Protein AF-D3GIG8-F1 (afdb_monomer)

Organism: Plasmodium falciparum (NCBI:txid5833)

Sequence (110 aa):
DIGDIVRGKDLYLGAPNKEKIKLEENLKKIYDNIKNENAELSKLSLEKVREYWWAIHRKELWEALTCSAPKGANNIVYKLDRPKYSSDRCGHNNNGDPLTNKDYVPTNIK

Secondary structure (DSSP, 8-state):
-HHHHHHT--GGG-S--HHHHHHHHHHHHHHHHHHHT-TTGGGS-HHHHHHHHHHHHHHHHHHHHHTTPPTT---EEEETTEEEEP-HHHHTT-SS--S--TTSS-GGG-

Structure (mmCIF, N/CA/C/O backbone):
data_AF-D3GIG8-F1
#
_entry.id   AF-D3GIG8-F1
#
loop_
_atom_site.group_PDB
_atom_site.id
_atom_site.type_symbol
_atom_site.label_atom_id
_atom_site.label_alt_id
_atom_site.label_comp_id
_atom_site.label_asym_id
_atom_site.label_entity_id
_atom_site.label_seq_id
_atom_site.pdbx_PDB_ins_code
_atom_site.Cartn_x
_atom_site.Cartn_y
_atom_site.Cartn_z
_atom_site.occupancy
_atom_site.B_iso_or_equiv
_atom_site.auth_seq_id
_atom_site.auth_comp_id
_atom_site.auth_asym_id
_atom_site.auth_atom_id
_atom_site.pdbx_PDB_model_num
ATOM 1 N N . ASP A 1 1 ? 8.188 -2.430 0.799 1.00 85.94 1 ASP A N 1
ATOM 2 C CA . ASP A 1 1 ? 8.560 -1.436 1.820 1.00 85.94 1 ASP A CA 1
ATOM 3 C C . ASP A 1 1 ? 7.461 -0.405 2.007 1.00 85.94 1 ASP A C 1
ATOM 5 O O . ASP A 1 1 ? 6.657 -0.600 2.904 1.00 85.94 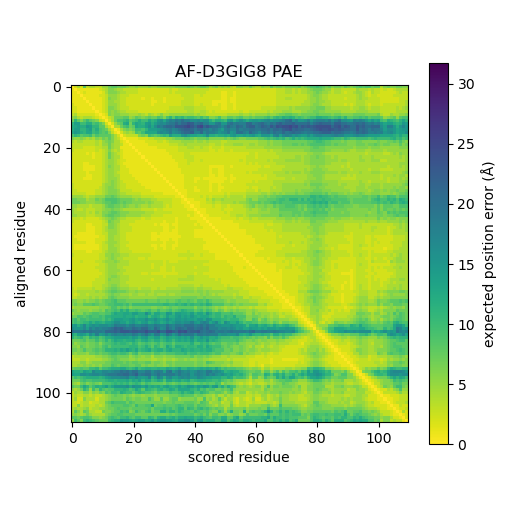1 ASP A O 1
ATOM 9 N N . ILE A 1 2 ? 7.303 0.611 1.141 1.00 90.62 2 ILE A N 1
ATOM 10 C CA . ILE A 1 2 ? 6.240 1.635 1.311 1.00 90.62 2 ILE A CA 1
ATOM 11 C C . ILE A 1 2 ? 4.847 1.000 1.448 1.00 90.62 2 ILE A C 1
ATOM 13 O O . ILE A 1 2 ? 4.119 1.309 2.387 1.00 90.62 2 ILE A O 1
ATOM 17 N N . GLY A 1 3 ? 4.503 0.055 0.568 1.00 91.69 3 GLY A N 1
ATOM 18 C CA . GLY A 1 3 ? 3.234 -0.668 0.664 1.00 91.69 3 GLY A CA 1
ATOM 19 C C . GLY A 1 3 ? 3.099 -1.511 1.932 1.00 91.69 3 GLY A C 1
ATOM 20 O O . GLY A 1 3 ? 1.996 -1.686 2.433 1.00 91.69 3 GLY A O 1
ATOM 21 N N . ASP A 1 4 ? 4.194 -2.014 2.501 1.00 91.62 4 ASP A N 1
ATOM 22 C CA . ASP A 1 4 ? 4.145 -2.770 3.758 1.00 91.62 4 ASP A CA 1
ATOM 23 C C . ASP A 1 4 ? 3.939 -1.835 4.950 1.00 91.62 4 ASP A C 1
ATOM 25 O O . ASP A 1 4 ? 3.142 -2.153 5.825 1.00 91.62 4 ASP A O 1
ATOM 29 N N . ILE A 1 5 ? 4.553 -0.648 4.947 1.00 91.81 5 ILE A N 1
ATOM 30 C CA . ILE A 1 5 ? 4.314 0.399 5.954 1.00 91.81 5 ILE A CA 1
ATOM 31 C C . ILE A 1 5 ? 2.853 0.852 5.896 1.00 91.81 5 ILE A C 1
ATOM 33 O O . ILE A 1 5 ? 2.152 0.842 6.904 1.00 91.81 5 ILE A O 1
ATOM 37 N N . VAL A 1 6 ? 2.353 1.177 4.701 1.00 94.00 6 VAL A N 1
ATOM 38 C CA . VAL A 1 6 ? 0.957 1.590 4.492 1.00 94.00 6 VAL A CA 1
ATOM 39 C C . VAL A 1 6 ? -0.023 0.520 4.969 1.00 94.00 6 VAL A C 1
ATOM 41 O O . VAL A 1 6 ? -1.052 0.867 5.538 1.00 94.00 6 VAL A O 1
ATOM 44 N N . ARG A 1 7 ? 0.306 -0.767 4.817 1.00 93.94 7 ARG A N 1
ATOM 45 C CA . ARG A 1 7 ? -0.557 -1.895 5.207 1.00 93.94 7 ARG A CA 1
ATOM 46 C C . ARG A 1 7 ? -0.314 -2.437 6.616 1.00 93.94 7 ARG A C 1
ATOM 48 O O . ARG A 1 7 ? -1.051 -3.316 7.046 1.00 93.94 7 ARG A O 1
ATOM 55 N N . GLY A 1 8 ? 0.681 -1.928 7.343 1.00 90.75 8 GLY A N 1
ATOM 56 C CA . GLY A 1 8 ? 1.029 -2.411 8.685 1.00 90.75 8 GLY A CA 1
ATOM 57 C C . GLY A 1 8 ? 1.734 -3.773 8.695 1.00 90.75 8 GLY A C 1
ATOM 58 O O . GLY A 1 8 ? 1.667 -4.494 9.683 1.00 90.75 8 GLY A O 1
ATOM 59 N N . LYS A 1 9 ? 2.385 -4.143 7.587 1.00 88.75 9 LYS A N 1
ATOM 60 C CA . LYS A 1 9 ? 3.119 -5.405 7.381 1.00 88.75 9 LYS A CA 1
ATOM 61 C C . LYS A 1 9 ? 4.639 -5.238 7.392 1.00 88.75 9 LYS A C 1
ATOM 63 O O . LYS A 1 9 ? 5.363 -6.207 7.167 1.00 88.75 9 LYS A O 1
ATOM 68 N N . ASP A 1 10 ? 5.134 -4.020 7.594 1.00 85.75 10 ASP A N 1
ATOM 69 C CA . ASP A 1 10 ? 6.569 -3.766 7.608 1.00 85.75 10 ASP A CA 1
ATOM 70 C C . ASP A 1 10 ? 7.241 -4.431 8.821 1.00 85.75 10 ASP A C 1
ATOM 72 O O . ASP A 1 10 ? 7.039 -4.037 9.968 1.00 85.75 10 ASP A O 1
ATOM 76 N N . LEU A 1 11 ? 8.058 -5.455 8.557 1.00 74.19 11 LEU A N 1
ATOM 77 C CA . LEU A 1 11 ? 8.822 -6.178 9.580 1.00 74.19 11 LEU A CA 1
ATOM 78 C C . LEU A 1 11 ? 10.061 -5.392 10.039 1.00 74.19 11 LEU A C 1
ATOM 80 O O . LEU A 1 11 ? 10.608 -5.672 11.107 1.00 74.19 11 LEU A O 1
ATOM 84 N N . TYR A 1 12 ? 10.496 -4.386 9.266 1.00 63.94 12 TYR A N 1
ATOM 85 C CA . TYR A 1 12 ? 11.654 -3.546 9.588 1.00 63.94 12 TYR A CA 1
ATOM 86 C C . TYR A 1 12 ? 11.378 -2.534 10.708 1.00 63.94 12 TYR A C 1
ATOM 88 O O . TYR A 1 12 ? 12.263 -1.765 11.110 1.00 63.94 12 TYR A O 1
ATOM 96 N N . LEU A 1 13 ? 10.176 -2.564 11.288 1.00 58.28 13 LEU A N 1
ATOM 97 C CA . LEU A 1 13 ? 9.854 -1.828 12.501 1.00 58.28 13 LEU A CA 1
ATOM 98 C C . LEU A 1 13 ? 10.764 -2.194 13.689 1.00 58.28 13 LEU A C 1
ATOM 100 O O . LEU A 1 13 ? 10.957 -1.328 14.535 1.00 58.28 13 LEU A O 1
ATOM 104 N N . GLY A 1 14 ? 11.449 -3.349 13.677 1.00 62.91 14 GLY A N 1
ATOM 105 C CA . GLY A 1 14 ? 12.622 -3.633 14.521 1.00 62.91 14 GLY A CA 1
ATOM 106 C C . GLY A 1 14 ? 12.450 -3.288 16.011 1.00 62.91 14 GLY A C 1
ATOM 107 O O . GLY A 1 14 ? 11.360 -3.408 16.565 1.00 62.91 14 GLY A O 1
ATOM 108 N N . ALA A 1 15 ? 13.534 -2.854 16.672 1.00 59.25 15 ALA A N 1
ATOM 109 C CA . ALA A 1 15 ? 13.449 -2.298 18.022 1.00 59.25 15 ALA A CA 1
ATOM 110 C C . ALA A 1 15 ? 12.630 -0.990 17.998 1.00 59.25 15 ALA A C 1
ATOM 112 O O . ALA A 1 15 ? 12.887 -0.138 17.139 1.00 59.25 15 ALA A O 1
ATOM 113 N N . PRO A 1 16 ? 11.676 -0.807 18.926 1.00 65.06 16 PRO A N 1
ATOM 114 C CA . PRO A 1 16 ? 10.797 0.353 18.943 1.00 65.06 16 PRO A CA 1
ATOM 115 C C . PRO A 1 16 ? 11.618 1.641 19.050 1.00 65.06 16 PRO A C 1
ATOM 117 O O . PRO A 1 16 ? 12.183 1.950 20.098 1.00 65.06 16 PRO A O 1
ATOM 120 N N . ASN A 1 17 ? 11.674 2.410 17.962 1.00 78.88 17 ASN A N 1
ATOM 121 C CA . ASN A 1 17 ? 12.123 3.794 18.008 1.00 78.88 17 ASN A CA 1
ATOM 122 C C . ASN A 1 17 ? 10.887 4.713 18.051 1.00 78.88 17 ASN A C 1
ATOM 124 O O . ASN A 1 17 ? 9.811 4.373 17.548 1.00 78.88 17 ASN A O 1
ATOM 128 N N . LYS A 1 18 ? 11.016 5.871 18.707 1.00 84.50 18 LYS A N 1
ATOM 129 C CA . LYS A 1 18 ? 9.874 6.772 18.949 1.00 84.50 18 LYS A CA 1
ATOM 130 C C . LYS A 1 18 ? 9.233 7.273 17.650 1.00 84.50 18 LYS A C 1
ATOM 132 O O . LYS A 1 18 ? 8.026 7.485 17.609 1.00 84.50 18 LYS A O 1
ATOM 137 N N . GLU A 1 19 ? 10.024 7.445 16.596 1.00 87.00 19 GLU A N 1
ATOM 138 C CA . GLU A 1 19 ? 9.554 7.948 15.302 1.00 87.00 19 GLU A CA 1
ATOM 139 C C . GLU A 1 19 ? 8.680 6.933 14.566 1.00 87.00 19 GLU A C 1
ATOM 141 O O . GLU A 1 19 ? 7.617 7.295 14.070 1.00 87.00 19 GLU A O 1
ATOM 146 N N . LYS A 1 20 ? 9.073 5.656 14.554 1.00 83.88 20 LYS A N 1
ATOM 147 C CA . LYS A 1 20 ? 8.307 4.560 13.949 1.00 83.88 20 LYS A CA 1
ATOM 148 C C . LYS A 1 20 ? 6.988 4.332 14.674 1.00 83.88 20 LYS A C 1
ATOM 150 O O . LYS A 1 20 ? 5.966 4.168 14.016 1.00 83.88 20 LYS A O 1
ATOM 155 N N . ILE A 1 21 ? 6.994 4.376 16.010 1.00 86.62 21 ILE A N 1
ATOM 156 C CA . ILE A 1 21 ? 5.758 4.289 16.803 1.00 86.62 21 ILE A CA 1
ATOM 157 C C . ILE A 1 21 ? 4.831 5.447 16.438 1.00 86.62 21 ILE A C 1
ATOM 159 O O . ILE A 1 21 ? 3.675 5.220 16.095 1.00 86.62 21 ILE A O 1
ATOM 163 N N . LYS A 1 22 ? 5.353 6.679 16.432 1.00 90.94 22 LYS A N 1
ATOM 164 C CA . LYS A 1 22 ? 4.571 7.868 16.083 1.00 90.94 22 LYS A CA 1
ATOM 165 C C . LYS A 1 22 ? 4.016 7.796 14.657 1.00 90.94 22 LYS A C 1
ATOM 167 O O . LYS A 1 22 ? 2.880 8.199 14.426 1.00 90.94 22 LYS A O 1
ATOM 172 N N . LEU A 1 23 ? 4.797 7.284 13.705 1.00 92.00 23 LEU A N 1
ATOM 173 C CA . LEU A 1 23 ? 4.353 7.075 12.328 1.00 92.00 23 LEU A CA 1
ATOM 174 C C . LEU A 1 23 ? 3.188 6.079 12.264 1.00 92.00 23 LEU A C 1
ATOM 176 O O . LEU A 1 23 ? 2.156 6.402 11.683 1.00 92.00 23 LEU A O 1
ATOM 180 N N . GLU A 1 24 ? 3.322 4.908 12.887 1.00 91.81 24 GLU A N 1
ATOM 181 C CA . GLU A 1 24 ? 2.268 3.887 12.880 1.00 91.81 24 GLU A CA 1
ATOM 182 C C . GLU A 1 24 ? 1.013 4.353 13.637 1.00 91.81 24 GLU A C 1
ATOM 184 O O . GLU A 1 24 ? -0.102 4.107 13.185 1.00 91.81 24 GLU A O 1
ATOM 189 N N . GLU A 1 25 ? 1.158 5.088 14.743 1.00 93.25 25 GLU A N 1
ATOM 190 C CA . GLU A 1 25 ? 0.029 5.712 15.447 1.00 93.25 25 GLU A CA 1
ATOM 191 C C . GLU A 1 25 ? -0.705 6.733 14.572 1.00 93.25 25 GLU A C 1
ATOM 193 O O . GLU A 1 25 ? -1.937 6.765 14.559 1.00 93.25 25 GLU A O 1
ATOM 198 N N . ASN A 1 26 ? 0.030 7.559 13.824 1.00 95.81 26 ASN A N 1
ATOM 199 C CA . ASN A 1 26 ? -0.567 8.520 12.901 1.00 95.81 26 ASN A CA 1
ATOM 200 C C . ASN A 1 26 ? -1.295 7.817 11.750 1.00 95.81 26 ASN A C 1
ATOM 202 O O . ASN A 1 26 ? -2.416 8.200 11.423 1.00 95.81 26 ASN A O 1
ATOM 206 N N . LEU A 1 27 ? -0.696 6.772 11.171 1.00 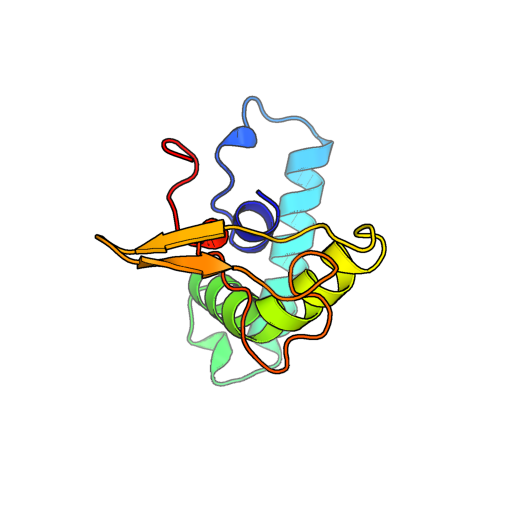96.31 27 LEU A N 1
ATOM 207 C CA . LEU A 1 27 ? -1.336 5.977 10.122 1.00 96.31 27 LEU A CA 1
ATOM 208 C C . LEU A 1 27 ? -2.616 5.314 10.637 1.00 96.31 27 LEU A C 1
ATOM 210 O O . LEU A 1 27 ? -3.652 5.425 9.987 1.00 96.31 27 LEU A O 1
ATOM 214 N N . LYS A 1 28 ? -2.585 4.699 11.826 1.00 95.94 28 LYS A N 1
ATOM 215 C CA . LYS A 1 28 ? -3.783 4.125 12.457 1.00 95.94 28 LYS A CA 1
ATOM 216 C C . LYS A 1 28 ? -4.891 5.161 12.611 1.00 95.94 28 LYS A C 1
ATOM 218 O O . LYS A 1 28 ? -5.995 4.908 12.150 1.00 95.94 28 LYS A O 1
ATOM 223 N N . LYS A 1 29 ? -4.583 6.352 13.141 1.00 97.38 29 LYS A N 1
ATOM 224 C CA . LYS A 1 29 ? -5.562 7.448 13.279 1.00 97.38 29 LYS A CA 1
ATOM 225 C C . LYS A 1 29 ? -6.180 7.859 11.942 1.00 97.38 29 LYS A C 1
ATOM 227 O O . LYS A 1 29 ? -7.389 8.043 11.867 1.00 97.38 29 LYS A O 1
ATOM 232 N N . ILE A 1 30 ? -5.371 7.988 10.890 1.00 96.81 30 ILE A N 1
ATOM 233 C CA . ILE A 1 30 ? -5.860 8.333 9.546 1.00 96.81 30 ILE A CA 1
ATOM 234 C C . ILE A 1 30 ? -6.830 7.260 9.042 1.00 96.81 30 ILE A C 1
ATOM 236 O O . ILE A 1 30 ? -7.933 7.583 8.605 1.00 96.81 30 ILE A O 1
ATOM 240 N N . TYR A 1 31 ? -6.452 5.984 9.132 1.00 96.88 31 TYR A N 1
ATOM 241 C CA . TYR A 1 31 ? -7.292 4.897 8.634 1.00 96.88 31 TYR A CA 1
ATOM 242 C C . TYR A 1 31 ? -8.523 4.635 9.504 1.00 96.88 31 TYR A C 1
ATOM 244 O O . TYR A 1 31 ? -9.556 4.253 8.962 1.00 96.88 31 TYR A O 1
ATOM 252 N N . ASP A 1 32 ? -8.453 4.879 10.813 1.00 96.75 32 ASP A N 1
ATOM 253 C CA . ASP A 1 32 ? -9.615 4.830 11.702 1.00 96.75 32 ASP A CA 1
ATOM 254 C C . ASP A 1 32 ? -10.618 5.934 11.347 1.00 96.75 32 ASP A C 1
ATOM 256 O O . ASP A 1 32 ? -11.817 5.670 11.295 1.00 96.75 32 ASP A O 1
ATOM 260 N N . ASN A 1 33 ? -10.152 7.144 11.020 1.00 96.31 33 ASN A N 1
ATOM 261 C CA . ASN A 1 33 ? -11.031 8.216 10.545 1.00 96.31 33 ASN A CA 1
ATOM 262 C C . ASN A 1 33 ? -11.710 7.832 9.222 1.00 96.31 33 ASN A C 1
ATOM 264 O O . ASN A 1 33 ? -12.936 7.838 9.150 1.00 96.31 33 ASN A O 1
ATOM 268 N N . ILE A 1 34 ? -10.938 7.386 8.221 1.00 94.75 34 ILE A N 1
ATOM 269 C CA . ILE A 1 34 ? -11.473 6.911 6.928 1.00 94.75 34 ILE A CA 1
ATOM 270 C C . ILE A 1 34 ? -12.504 5.794 7.140 1.00 94.75 34 ILE A C 1
ATOM 272 O O . ILE A 1 34 ? -13.563 5.770 6.512 1.00 94.75 34 ILE A O 1
ATOM 276 N N . LYS A 1 35 ? -12.197 4.856 8.041 1.00 94.81 35 LYS A N 1
ATOM 277 C CA . LYS A 1 35 ? -13.081 3.748 8.393 1.00 94.81 35 LYS A CA 1
ATOM 278 C C . LYS A 1 35 ? -14.393 4.238 9.013 1.00 94.81 35 LYS A C 1
ATOM 280 O O . LYS A 1 35 ? -15.447 3.701 8.685 1.00 94.81 35 LYS A O 1
ATOM 285 N N . ASN A 1 36 ? -14.336 5.216 9.913 1.00 94.44 36 ASN A N 1
ATOM 286 C CA . ASN A 1 36 ? -15.501 5.703 10.654 1.00 94.44 36 ASN A CA 1
ATOM 287 C C . ASN A 1 36 ? -16.382 6.657 9.833 1.00 94.44 36 ASN A C 1
ATOM 289 O O . ASN A 1 36 ? -17.570 6.781 10.121 1.00 94.44 36 ASN A O 1
ATOM 293 N N . GLU A 1 37 ? -15.835 7.285 8.793 1.00 94.25 37 GLU A N 1
ATOM 294 C CA . GLU A 1 37 ? -16.576 8.158 7.872 1.00 94.25 37 GLU A CA 1
ATOM 295 C C . GLU A 1 37 ? -17.451 7.388 6.866 1.00 94.25 37 GLU A C 1
ATOM 297 O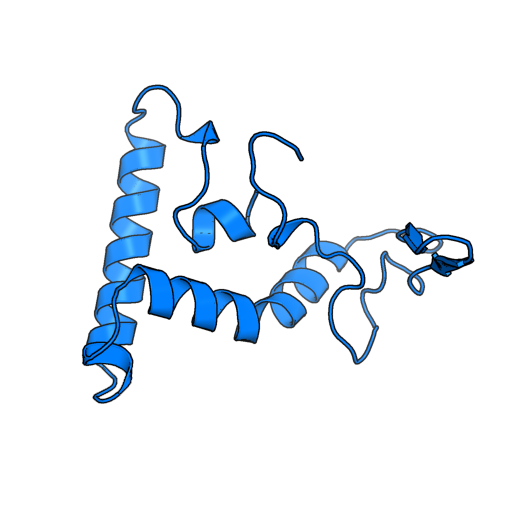 O . GLU A 1 37 ? -18.316 7.977 6.217 1.00 94.25 37 GLU A O 1
ATOM 302 N N . ASN A 1 38 ? -17.272 6.069 6.735 1.00 92.81 38 ASN A N 1
ATOM 303 C CA . ASN A 1 38 ? -18.011 5.245 5.783 1.00 92.81 38 ASN A CA 1
ATOM 304 C C . ASN A 1 38 ? -18.662 4.028 6.463 1.00 92.81 38 ASN A C 1
ATOM 306 O O . ASN A 1 38 ? -17.990 3.180 7.047 1.00 92.81 38 ASN A O 1
ATOM 310 N N . ALA A 1 39 ? -19.986 3.901 6.332 1.00 92.88 39 ALA A N 1
ATOM 311 C CA . ALA A 1 39 ? -20.767 2.844 6.980 1.00 92.88 39 ALA A CA 1
ATOM 312 C C . ALA A 1 39 ? -20.423 1.414 6.517 1.00 92.88 39 ALA A C 1
ATOM 314 O O . ALA A 1 39 ? -20.641 0.462 7.264 1.00 92.88 39 ALA A O 1
ATOM 315 N N . GLU A 1 40 ? -19.891 1.241 5.307 1.00 92.38 40 GLU A N 1
ATOM 316 C CA . GLU A 1 40 ? -19.429 -0.063 4.824 1.00 92.38 40 GLU A CA 1
ATOM 317 C C . GLU A 1 40 ? -18.008 -0.369 5.305 1.00 92.38 40 GLU A C 1
ATOM 319 O O . GLU A 1 40 ? -17.721 -1.504 5.691 1.00 92.38 40 GLU A O 1
ATOM 324 N N . LEU A 1 41 ? -17.130 0.640 5.365 1.00 92.75 41 LEU A N 1
ATOM 325 C CA . LEU A 1 41 ? -15.781 0.470 5.913 1.00 92.75 41 LEU A CA 1
ATOM 326 C C . LEU A 1 41 ? -15.800 0.223 7.423 1.00 92.75 41 LEU A C 1
ATOM 328 O O . LEU A 1 41 ? -14.987 -0.560 7.913 1.00 92.75 41 LEU A O 1
ATOM 332 N N . SER A 1 42 ? -16.738 0.819 8.162 1.00 93.06 42 SER A N 1
ATOM 333 C CA . SER A 1 42 ? -16.844 0.662 9.619 1.00 93.06 42 SER A CA 1
ATOM 334 C C . SER A 1 42 ? -17.030 -0.800 10.056 1.00 93.06 42 SER A C 1
ATOM 336 O O . SER A 1 42 ? -16.557 -1.191 11.127 1.00 93.06 42 SER A O 1
ATOM 338 N N . LYS A 1 43 ? -17.617 -1.635 9.186 1.00 95.31 43 LYS A N 1
ATOM 339 C CA . LYS A 1 43 ? -17.792 -3.087 9.371 1.00 95.31 43 LYS A CA 1
ATOM 340 C C . LYS A 1 43 ? -16.502 -3.892 9.158 1.00 95.31 43 LYS A C 1
ATOM 342 O O . LYS A 1 43 ? -16.446 -5.068 9.513 1.00 95.31 43 LYS A O 1
ATOM 347 N N . LEU A 1 44 ? -15.469 -3.300 8.556 1.00 95.62 44 LEU A N 1
ATOM 348 C CA . LEU A 1 44 ? -14.209 -3.967 8.227 1.00 95.62 44 LEU A CA 1
ATOM 349 C C . LEU A 1 44 ? -13.166 -3.815 9.341 1.00 95.62 44 LEU A C 1
ATOM 351 O O . LEU A 1 44 ? -13.175 -2.864 10.125 1.00 95.62 44 LEU A O 1
ATOM 355 N N . SER A 1 45 ? -12.208 -4.744 9.404 1.00 96.25 45 SER A N 1
ATOM 356 C CA . SER A 1 45 ? -11.008 -4.543 10.222 1.00 96.25 45 SER A CA 1
ATOM 357 C C . SER A 1 45 ? -10.139 -3.433 9.624 1.00 96.25 45 SER A C 1
ATOM 359 O O . SER A 1 45 ? -10.124 -3.234 8.408 1.00 96.25 45 SER A O 1
ATOM 361 N N . LEU A 1 46 ? -9.382 -2.729 10.471 1.00 95.12 46 LEU A N 1
ATOM 362 C CA . LEU A 1 46 ? -8.470 -1.668 10.028 1.00 95.12 46 LEU A CA 1
ATOM 363 C C . LEU A 1 46 ? -7.456 -2.186 8.992 1.00 95.12 46 LEU A C 1
ATOM 365 O O . LEU A 1 46 ? -7.159 -1.516 8.010 1.00 95.12 46 LEU A O 1
ATOM 369 N N . GLU A 1 47 ? -6.989 -3.423 9.164 1.00 95.25 47 GLU A N 1
ATOM 370 C CA . GLU A 1 47 ? -6.101 -4.119 8.225 1.00 95.25 47 GLU A CA 1
ATOM 371 C C . GLU A 1 47 ? -6.720 -4.252 6.826 1.00 95.25 47 GLU A C 1
ATOM 373 O O . GLU A 1 47 ? -6.062 -3.953 5.832 1.00 95.25 47 GLU A O 1
ATOM 378 N N . LYS A 1 48 ? -8.003 -4.635 6.730 1.00 95.56 48 LYS A N 1
ATOM 379 C CA . LYS A 1 48 ? -8.709 -4.728 5.441 1.00 95.56 48 LYS A CA 1
ATOM 380 C C . LYS A 1 48 ? -8.866 -3.361 4.780 1.00 95.56 48 LYS A C 1
ATOM 382 O O . LYS A 1 48 ? -8.688 -3.257 3.571 1.00 95.56 48 LYS A O 1
ATOM 387 N N . VAL A 1 49 ? -9.154 -2.318 5.562 1.00 96.44 49 VAL A N 1
ATOM 388 C CA . VAL A 1 49 ? -9.236 -0.938 5.051 1.00 96.44 49 VAL A CA 1
ATOM 389 C C . VAL A 1 49 ? -7.895 -0.509 4.451 1.00 96.44 49 VAL A C 1
ATOM 391 O O . VAL A 1 49 ? -7.867 0.008 3.336 1.00 96.44 49 VAL A O 1
ATOM 394 N N . ARG A 1 50 ? -6.778 -0.790 5.134 1.00 96.88 50 ARG A N 1
ATOM 395 C CA . ARG A 1 50 ? -5.427 -0.482 4.635 1.00 96.88 50 ARG A CA 1
ATOM 396 C C . ARG A 1 50 ? -5.081 -1.258 3.357 1.00 96.88 50 ARG A C 1
ATOM 398 O O . ARG A 1 50 ? -4.498 -0.683 2.441 1.00 96.88 50 ARG A O 1
ATOM 405 N N . GLU A 1 51 ? -5.457 -2.536 3.263 1.00 95.50 51 GLU A N 1
ATOM 406 C CA . GLU A 1 51 ? -5.267 -3.348 2.047 1.00 95.50 51 GLU A CA 1
ATOM 407 C C . GLU A 1 51 ? -6.069 -2.809 0.855 1.00 95.50 51 GLU A C 1
ATOM 409 O O . GLU A 1 51 ? -5.524 -2.684 -0.242 1.00 95.50 51 GLU A O 1
ATOM 414 N N . TYR A 1 52 ? -7.340 -2.449 1.059 1.00 95.06 52 TYR A N 1
ATOM 415 C CA . TYR A 1 52 ? -8.164 -1.862 -0.000 1.00 95.06 52 TYR A CA 1
ATOM 416 C C . TYR A 1 52 ? -7.651 -0.498 -0.436 1.00 95.06 52 TYR A C 1
ATOM 418 O O . TYR A 1 52 ? -7.551 -0.245 -1.634 1.00 95.06 52 TYR A O 1
ATOM 426 N N . TRP A 1 53 ? -7.256 0.347 0.515 1.00 95.38 53 TRP A N 1
ATOM 427 C CA . TRP A 1 53 ? -6.658 1.638 0.203 1.00 95.38 53 TRP A CA 1
ATOM 428 C C . TRP A 1 53 ? -5.398 1.472 -0.656 1.00 95.38 53 TRP A C 1
ATOM 430 O O . TRP A 1 53 ? -5.272 2.113 -1.697 1.00 95.38 53 TRP A O 1
ATOM 440 N N . TRP A 1 54 ? -4.497 0.552 -0.285 1.00 95.38 54 TRP A N 1
ATOM 441 C CA . TRP A 1 54 ? -3.313 0.260 -1.098 1.00 95.38 54 TRP A CA 1
ATOM 442 C C . TRP A 1 54 ? -3.687 -0.245 -2.494 1.00 95.38 54 TRP A C 1
ATOM 444 O O . TRP A 1 54 ? -3.143 0.242 -3.479 1.00 95.38 54 TRP A O 1
ATOM 454 N N . ALA A 1 55 ? -4.627 -1.187 -2.602 1.00 92.81 55 ALA A N 1
ATOM 455 C CA . ALA A 1 55 ? -5.039 -1.745 -3.888 1.00 92.81 55 ALA A CA 1
ATOM 456 C C . ALA A 1 55 ? -5.607 -0.681 -4.845 1.00 92.81 55 ALA A C 1
ATOM 458 O O . ALA A 1 55 ? -5.356 -0.761 -6.044 1.00 92.81 55 ALA A O 1
ATOM 459 N N . ILE A 1 56 ? -6.322 0.318 -4.316 1.00 93.56 56 ILE A N 1
ATOM 460 C CA . ILE A 1 56 ? -6.892 1.425 -5.095 1.00 93.56 56 ILE A CA 1
ATOM 461 C C . ILE A 1 56 ? -5.801 2.415 -5.527 1.00 93.56 56 ILE A C 1
ATOM 463 O O . ILE A 1 56 ? -5.730 2.780 -6.697 1.00 93.56 56 ILE A O 1
ATOM 467 N N . HIS A 1 57 ? -4.921 2.819 -4.607 1.00 93.00 57 HIS A N 1
ATOM 468 C CA . HIS A 1 57 ? -3.974 3.918 -4.838 1.00 93.00 57 HIS A CA 1
ATOM 469 C C . HIS A 1 57 ? -2.578 3.476 -5.306 1.00 93.00 57 HIS A C 1
ATOM 471 O O . HIS A 1 57 ? -1.735 4.317 -5.624 1.00 93.00 57 HIS A O 1
ATOM 477 N N . ARG A 1 58 ? -2.291 2.165 -5.390 1.00 92.75 58 ARG A N 1
ATOM 478 C CA . ARG A 1 58 ? -0.956 1.659 -5.777 1.00 92.75 58 ARG A CA 1
ATOM 479 C C . ARG A 1 58 ? -0.471 2.190 -7.125 1.00 92.75 58 ARG A C 1
ATOM 481 O O . ARG A 1 58 ? 0.732 2.365 -7.299 1.00 92.75 58 ARG A O 1
ATOM 488 N N . LYS A 1 59 ? -1.383 2.433 -8.072 1.00 91.62 59 LYS A N 1
ATOM 489 C CA . LYS A 1 59 ? -1.050 2.959 -9.400 1.00 91.62 59 LYS A CA 1
ATOM 490 C C . LYS A 1 59 ? -0.569 4.408 -9.312 1.00 91.62 59 LYS A C 1
ATOM 492 O O . LYS A 1 59 ? 0.523 4.709 -9.777 1.00 91.62 59 LYS A O 1
ATOM 497 N N . GLU A 1 60 ? -1.329 5.267 -8.643 1.00 92.25 60 GLU A N 1
ATOM 498 C CA . GLU A 1 60 ? -0.993 6.685 -8.448 1.00 92.25 60 GLU A CA 1
ATOM 499 C C . GLU A 1 60 ? 0.336 6.841 -7.691 1.00 92.25 60 GLU A C 1
ATOM 501 O O . GLU A 1 60 ? 1.201 7.634 -8.061 1.00 92.25 60 GLU A O 1
ATOM 506 N N . LEU A 1 61 ? 0.548 6.017 -6.660 1.00 92.44 61 LEU A N 1
ATOM 507 C CA . LEU A 1 61 ? 1.808 5.996 -5.916 1.00 92.44 61 LEU A CA 1
ATOM 508 C C . LEU A 1 61 ? 2.987 5.530 -6.775 1.00 92.44 61 LEU A C 1
ATOM 510 O O . LEU A 1 61 ? 4.104 6.022 -6.610 1.00 92.44 61 LEU A O 1
ATOM 514 N N . TRP A 1 62 ? 2.761 4.594 -7.694 1.00 91.81 62 TRP A N 1
ATOM 515 C CA . TRP A 1 62 ? 3.789 4.150 -8.626 1.00 91.81 62 TRP A CA 1
ATOM 516 C C . TRP A 1 62 ? 4.157 5.229 -9.643 1.00 91.81 62 TRP A C 1
ATOM 518 O O . TRP A 1 62 ? 5.343 5.443 -9.904 1.00 91.81 62 TRP A O 1
ATOM 528 N N . GLU A 1 63 ? 3.167 5.937 -10.185 1.00 91.00 63 GLU A N 1
ATOM 529 C CA . GLU A 1 63 ? 3.383 7.093 -11.058 1.00 91.00 63 GLU A CA 1
ATOM 530 C C . GL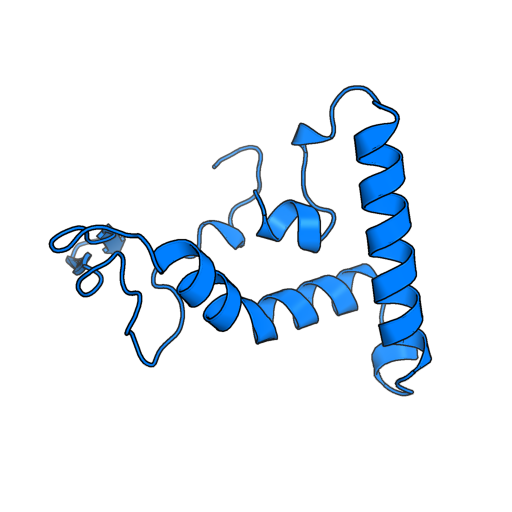U A 1 63 ? 4.222 8.155 -10.332 1.00 91.00 63 GLU A C 1
ATOM 532 O O . GLU A 1 63 ? 5.256 8.584 -10.847 1.00 91.00 63 GLU A O 1
ATOM 537 N N . ALA A 1 64 ? 3.877 8.486 -9.084 1.00 92.75 64 ALA A N 1
ATOM 538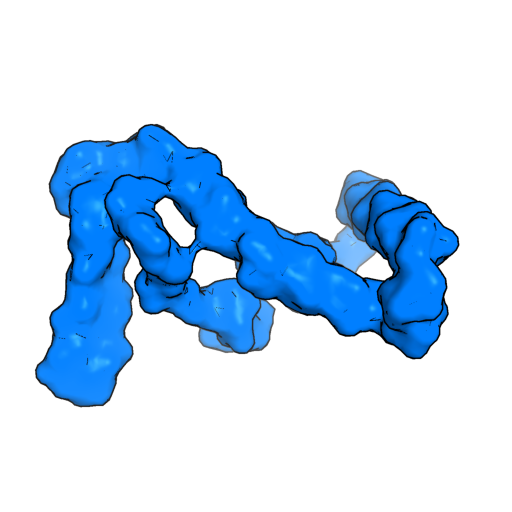 C CA . ALA A 1 64 ? 4.658 9.411 -8.264 1.00 92.75 64 ALA A CA 1
ATOM 539 C C . ALA A 1 64 ? 6.102 8.923 -8.026 1.00 92.75 64 ALA A C 1
ATOM 541 O O . ALA A 1 64 ? 7.051 9.689 -8.202 1.00 92.75 64 ALA A O 1
ATOM 542 N N . LEU A 1 65 ? 6.288 7.642 -7.683 1.00 91.69 65 LEU A N 1
ATOM 543 C CA . LEU A 1 65 ? 7.607 7.042 -7.437 1.00 91.69 65 LEU A CA 1
ATOM 544 C C . LEU A 1 65 ? 8.507 7.076 -8.679 1.00 91.69 65 LEU A C 1
ATOM 546 O O . LEU A 1 65 ? 9.720 7.252 -8.579 1.00 91.69 65 LEU A O 1
ATOM 550 N N . THR A 1 66 ? 7.913 6.891 -9.854 1.00 92.56 66 THR A N 1
ATOM 551 C CA . THR A 1 66 ? 8.629 6.797 -11.132 1.00 92.56 66 THR A CA 1
ATOM 552 C C . THR A 1 66 ? 8.738 8.127 -11.875 1.00 92.56 66 THR A C 1
ATOM 554 O O . THR A 1 66 ? 9.351 8.174 -12.939 1.00 92.56 66 THR A O 1
ATOM 557 N N . CYS A 1 67 ? 8.225 9.222 -11.304 1.00 92.88 67 CYS A N 1
ATOM 558 C CA . CYS A 1 67 ? 8.223 10.555 -11.914 1.00 92.88 67 CYS A CA 1
ATOM 559 C C . CYS A 1 67 ? 9.620 11.008 -12.379 1.00 92.88 67 CYS A C 1
ATOM 561 O O . CYS A 1 67 ? 9.786 11.510 -13.493 1.00 92.88 67 CYS A O 1
ATOM 563 N N . SER A 1 68 ? 10.641 10.736 -11.564 1.00 93.62 68 SER A N 1
ATOM 564 C CA . SER A 1 68 ? 12.040 11.077 -11.851 1.00 93.62 68 SER A CA 1
ATOM 565 C C . SER A 1 68 ? 12.852 9.917 -12.434 1.00 93.62 68 SER A C 1
ATOM 567 O O . SER A 1 68 ? 14.077 10.014 -12.523 1.00 93.62 68 SER A O 1
ATOM 569 N N . ALA A 1 69 ? 12.214 8.801 -12.804 1.00 93.69 69 ALA A N 1
ATOM 570 C CA . ALA A 1 69 ? 12.932 7.678 -13.392 1.00 93.69 69 ALA A CA 1
ATOM 571 C C . ALA A 1 69 ? 13.542 8.098 -14.746 1.00 93.69 69 ALA A C 1
ATOM 573 O O . ALA A 1 69 ? 12.888 8.785 -15.540 1.00 93.69 69 ALA A O 1
ATOM 574 N N . PRO A 1 70 ? 14.801 7.720 -15.023 1.00 93.62 70 PRO A N 1
ATOM 575 C CA . PRO A 1 70 ? 15.488 8.175 -16.218 1.00 93.62 70 PRO A CA 1
ATOM 576 C C . PRO A 1 70 ? 14.891 7.546 -17.475 1.00 93.62 70 PRO A C 1
ATOM 578 O O . PRO A 1 70 ? 14.333 6.446 -17.458 1.00 93.62 70 PRO A O 1
ATOM 581 N N . LYS A 1 71 ? 15.059 8.253 -18.593 1.00 89.62 71 LYS A N 1
ATOM 582 C CA . LYS A 1 71 ? 14.715 7.729 -19.914 1.00 89.62 71 LYS A CA 1
ATOM 583 C C . LYS A 1 71 ? 15.566 6.485 -20.219 1.00 89.62 71 LYS A C 1
ATOM 585 O O . LYS A 1 71 ? 16.771 6.500 -19.991 1.00 89.62 71 LYS A O 1
ATOM 590 N N . GLY A 1 72 ? 14.961 5.430 -20.745 1.00 87.38 72 GLY A N 1
ATOM 591 C CA . GLY A 1 72 ? 15.555 4.120 -21.001 1.00 87.38 72 GLY A CA 1
ATOM 592 C C . GLY A 1 72 ? 15.543 3.155 -19.810 1.00 87.38 72 GLY A C 1
ATOM 593 O O . GLY A 1 72 ? 15.872 1.985 -20.000 1.00 87.38 72 GLY A O 1
ATOM 594 N N . ALA A 1 73 ? 15.166 3.588 -18.600 1.00 90.31 73 ALA A N 1
ATOM 595 C CA . ALA A 1 73 ? 15.023 2.668 -17.475 1.00 90.31 73 ALA A CA 1
ATOM 596 C C . ALA A 1 73 ? 13.716 1.887 -17.585 1.00 90.31 73 ALA A C 1
ATOM 598 O O . ALA A 1 73 ? 12.640 2.476 -17.591 1.00 90.31 73 ALA A O 1
ATOM 599 N N . ASN A 1 74 ? 13.814 0.559 -17.609 1.00 88.44 74 ASN A N 1
ATOM 600 C CA . ASN A 1 74 ? 12.669 -0.341 -17.660 1.00 88.44 74 ASN A CA 1
ATOM 601 C C . ASN A 1 74 ? 12.757 -1.357 -16.516 1.00 88.44 74 ASN A C 1
ATOM 603 O O . ASN A 1 74 ? 13.833 -1.867 -16.207 1.00 88.44 74 ASN A O 1
ATOM 607 N N . ASN A 1 75 ? 11.615 -1.710 -15.934 1.00 83.12 75 ASN A N 1
ATOM 608 C CA . ASN A 1 75 ? 11.504 -2.845 -15.028 1.00 83.12 75 ASN A CA 1
ATOM 609 C C . ASN A 1 75 ? 11.291 -4.135 -15.811 1.00 83.12 75 ASN A C 1
ATOM 611 O O . ASN A 1 75 ? 10.579 -4.150 -16.815 1.00 83.12 75 ASN A O 1
ATOM 615 N N . ILE A 1 76 ? 11.861 -5.227 -15.310 1.00 82.31 76 ILE A N 1
ATOM 616 C CA . ILE A 1 76 ? 11.780 -6.546 -15.936 1.00 82.31 76 ILE A CA 1
ATOM 617 C C . ILE A 1 76 ? 11.071 -7.496 -14.979 1.00 82.31 76 ILE A C 1
ATOM 619 O O . ILE A 1 76 ? 11.448 -7.617 -13.814 1.00 82.31 76 ILE A O 1
ATOM 623 N N . VAL A 1 77 ? 10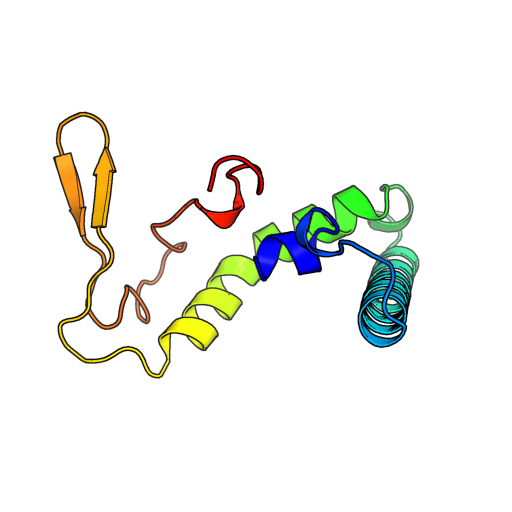.051 -8.186 -15.480 1.00 79.62 77 VAL A N 1
ATOM 624 C CA . VAL A 1 77 ? 9.340 -9.235 -14.749 1.00 79.62 77 VAL A CA 1
ATOM 625 C C . VAL A 1 77 ? 9.478 -10.539 -15.515 1.00 79.62 77 VAL A C 1
ATOM 627 O O . VAL A 1 77 ? 8.951 -10.684 -16.619 1.00 79.62 77 VAL A O 1
ATOM 630 N N . TYR A 1 78 ? 10.175 -11.501 -14.917 1.00 76.62 78 TYR A N 1
ATOM 631 C CA . TYR A 1 78 ? 10.314 -12.844 -15.467 1.00 76.62 78 TYR A CA 1
ATOM 632 C C . TYR A 1 78 ? 9.034 -13.638 -15.194 1.00 76.62 78 TYR A C 1
ATOM 634 O O . TYR A 1 78 ? 8.703 -13.926 -14.046 1.00 76.62 78 TYR A O 1
ATOM 642 N N . LYS A 1 79 ? 8.285 -13.974 -16.249 1.00 74.69 79 LYS A N 1
ATOM 643 C CA . LYS A 1 79 ? 7.148 -14.898 -16.168 1.00 74.69 79 LYS A CA 1
ATOM 644 C C . LYS A 1 79 ? 7.509 -16.183 -16.885 1.00 74.69 79 LYS A C 1
ATOM 646 O O . LYS A 1 79 ? 7.476 -16.151 -18.105 1.00 74.69 79 LYS A O 1
ATOM 651 N N . LEU A 1 80 ? 7.797 -17.242 -16.124 1.00 69.81 80 LEU A N 1
ATOM 652 C CA . LEU A 1 80 ? 8.092 -18.642 -16.491 1.00 69.81 80 LEU A CA 1
ATOM 653 C C . LEU A 1 80 ? 8.965 -18.895 -17.741 1.00 69.81 80 LEU A C 1
ATOM 655 O O . LEU A 1 80 ? 9.941 -19.594 -17.573 1.00 69.81 80 LEU A O 1
ATOM 659 N N . ASP A 1 81 ? 8.731 -18.273 -18.903 1.00 69.38 81 ASP A N 1
ATOM 660 C CA . ASP A 1 81 ? 9.609 -18.298 -20.091 1.00 69.38 81 ASP A CA 1
ATOM 661 C C . ASP A 1 81 ? 9.571 -17.018 -20.967 1.00 69.38 81 ASP A C 1
ATOM 663 O O . ASP A 1 81 ? 10.182 -16.962 -22.034 1.00 69.38 81 ASP A O 1
ATOM 667 N N . ARG A 1 82 ? 8.843 -15.959 -20.575 1.00 79.38 82 ARG A N 1
ATOM 668 C CA . ARG A 1 82 ? 8.771 -14.693 -21.332 1.00 79.38 82 ARG A CA 1
ATOM 669 C C . ARG A 1 82 ? 8.966 -13.477 -20.424 1.00 79.38 82 ARG A C 1
ATOM 671 O O . ARG A 1 82 ? 8.043 -13.137 -19.674 1.00 79.38 82 ARG A O 1
ATOM 678 N N . PRO A 1 83 ? 10.130 -12.800 -20.478 1.00 81.44 83 PRO A N 1
ATOM 679 C CA . PRO A 1 83 ? 10.323 -11.566 -19.735 1.00 81.44 83 PRO A CA 1
ATOM 680 C C . PRO A 1 83 ? 9.369 -10.496 -20.264 1.00 81.44 83 PRO A C 1
ATOM 682 O O . PRO A 1 83 ? 9.229 -10.293 -21.471 1.00 81.44 83 PRO A O 1
ATOM 685 N N . LYS A 1 84 ? 8.692 -9.810 -19.345 1.00 84.19 84 LYS A N 1
ATOM 686 C CA . LYS A 1 84 ? 7.925 -8.605 -19.648 1.00 84.19 84 LYS A CA 1
ATOM 687 C C . LYS A 1 84 ? 8.720 -7.392 -19.206 1.00 84.19 84 LYS A C 1
ATOM 689 O O . LYS A 1 84 ? 9.151 -7.324 -18.057 1.00 84.19 84 LYS A O 1
ATOM 694 N N . TYR A 1 85 ? 8.857 -6.441 -20.116 1.00 84.31 85 TYR A N 1
ATOM 695 C CA . TYR A 1 85 ? 9.503 -5.164 -19.868 1.00 84.31 85 TYR A CA 1
ATOM 696 C C . TYR A 1 85 ? 8.436 -4.101 -19.646 1.00 84.31 85 TYR A C 1
ATOM 698 O O . TYR A 1 85 ? 7.409 -4.092 -20.329 1.00 84.31 85 TYR A O 1
ATOM 706 N N . SER A 1 86 ? 8.674 -3.207 -18.692 1.00 85.75 86 SER A N 1
ATOM 707 C CA . SER A 1 86 ? 7.922 -1.962 -18.638 1.00 85.75 86 SER A CA 1
ATOM 708 C C . SER A 1 86 ? 8.260 -1.084 -19.829 1.00 85.75 86 SER A C 1
ATOM 710 O O . SER A 1 86 ? 9.316 -1.225 -20.446 1.00 85.75 86 SER A O 1
ATOM 712 N N . SER A 1 87 ? 7.364 -0.141 -20.111 1.00 85.38 87 SER A N 1
ATOM 713 C CA . SER A 1 87 ? 7.730 1.022 -20.900 1.00 85.38 87 SER A CA 1
ATOM 714 C C . SER A 1 87 ? 8.772 1.864 -20.154 1.00 85.38 87 SER A C 1
ATOM 716 O O . SER A 1 87 ? 9.138 1.569 -19.006 1.00 85.38 87 SER A O 1
ATOM 718 N N . ASP A 1 88 ? 9.222 2.904 -20.845 1.00 89.06 88 ASP A N 1
ATOM 719 C CA . ASP A 1 88 ? 10.190 3.883 -20.377 1.00 89.06 88 ASP A CA 1
ATOM 720 C C . ASP A 1 88 ? 9.860 4.429 -18.974 1.00 89.06 88 ASP A C 1
ATOM 722 O O . ASP A 1 88 ? 8.704 4.428 -18.532 1.00 89.06 88 ASP A O 1
ATOM 726 N N . ARG A 1 89 ? 10.885 4.916 -18.269 1.00 90.69 89 ARG A N 1
ATOM 727 C CA . ARG A 1 89 ? 10.786 5.452 -16.907 1.00 90.69 89 ARG A CA 1
ATOM 728 C C . ARG A 1 89 ? 10.108 4.475 -15.950 1.00 90.69 89 ARG A C 1
ATOM 730 O O . ARG A 1 89 ? 9.188 4.828 -15.220 1.00 90.69 89 ARG A O 1
ATOM 737 N N . CYS A 1 90 ? 10.528 3.217 -15.978 1.00 91.06 90 CYS A N 1
ATOM 738 C CA . CYS A 1 90 ? 10.016 2.159 -15.112 1.00 91.06 90 CYS A CA 1
ATOM 739 C C . CYS A 1 90 ? 8.499 1.925 -15.258 1.00 91.06 90 CYS A C 1
ATOM 741 O O . CYS A 1 90 ? 7.858 1.398 -14.345 1.00 91.06 90 CYS A O 1
ATOM 743 N N . GLY A 1 91 ? 7.915 2.285 -16.405 1.00 89.44 91 GLY A N 1
ATOM 744 C CA . GLY A 1 91 ? 6.483 2.188 -16.649 1.00 89.44 91 GLY A CA 1
ATOM 745 C C . GLY A 1 91 ? 5.667 3.382 -16.157 1.00 89.44 91 GLY A C 1
ATOM 746 O O . GLY A 1 91 ? 4.474 3.204 -15.940 1.00 89.44 91 GLY A O 1
ATOM 747 N N . HIS A 1 92 ? 6.281 4.555 -15.966 1.00 89.19 92 HIS A N 1
ATOM 748 C CA . HIS A 1 92 ? 5.635 5.760 -15.427 1.00 89.19 92 HIS A CA 1
ATOM 749 C C . HIS A 1 92 ? 4.335 6.137 -16.150 1.00 89.19 92 HIS A C 1
ATOM 751 O O . HIS A 1 92 ? 3.332 6.403 -15.509 1.00 89.19 92 HIS A O 1
ATOM 757 N N . ASN A 1 93 ? 4.331 6.096 -17.486 1.00 81.75 93 ASN A N 1
ATOM 758 C CA . ASN A 1 93 ? 3.166 6.457 -18.304 1.00 81.75 93 ASN A CA 1
ATOM 759 C C . ASN A 1 93 ? 2.342 5.237 -18.742 1.00 81.75 93 ASN A C 1
ATOM 761 O O . ASN A 1 93 ? 1.668 5.268 -19.773 1.00 81.75 93 ASN A O 1
ATOM 765 N N . ASN A 1 94 ? 2.438 4.116 -18.026 1.00 73.25 94 ASN A N 1
ATOM 766 C CA . ASN A 1 94 ? 1.586 2.978 -18.331 1.00 73.25 94 ASN A CA 1
ATOM 767 C C . ASN A 1 94 ? 0.160 3.276 -17.865 1.00 73.25 94 ASN A C 1
ATOM 769 O O . ASN A 1 94 ? -0.093 3.450 -16.681 1.00 73.25 94 ASN A O 1
ATOM 773 N N . ASN A 1 95 ? -0.809 3.210 -18.778 1.00 66.12 95 ASN A N 1
ATOM 774 C CA . ASN A 1 95 ? -2.230 3.343 -18.435 1.00 66.12 95 ASN A CA 1
ATOM 775 C C . ASN A 1 95 ? -2.770 2.204 -17.537 1.00 66.12 9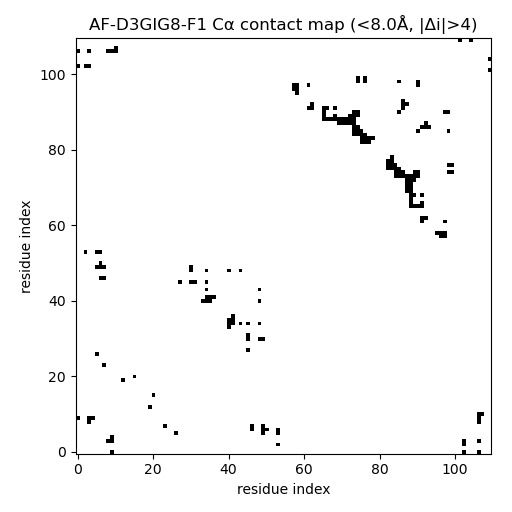5 ASN A C 1
ATOM 777 O O . ASN A 1 95 ? -3.948 2.222 -17.181 1.00 66.12 95 ASN A O 1
ATOM 781 N N . GLY A 1 96 ? -1.938 1.230 -17.155 1.00 68.81 96 GLY A N 1
ATOM 782 C CA . GLY A 1 96 ? -2.299 0.079 -16.328 1.00 68.81 96 GLY A CA 1
ATOM 783 C C . GLY A 1 96 ? -1.519 0.007 -15.018 1.00 68.81 96 GLY A C 1
ATOM 784 O O . GLY A 1 96 ? -0.700 0.870 -14.715 1.00 68.81 96 GLY A O 1
ATOM 785 N N . ASP A 1 97 ? -1.783 -1.047 -14.251 1.00 75.25 97 ASP A N 1
ATOM 786 C CA . ASP A 1 97 ? -1.136 -1.277 -12.962 1.00 75.25 97 ASP A CA 1
ATOM 787 C C . ASP A 1 97 ? 0.392 -1.412 -13.073 1.00 75.25 97 ASP A C 1
ATOM 789 O O . ASP A 1 97 ? 0.914 -1.838 -14.117 1.00 75.25 97 ASP A O 1
ATOM 793 N N . PRO A 1 98 ? 1.126 -1.122 -11.979 1.00 82.44 98 PRO A N 1
ATOM 794 C CA . PRO A 1 98 ? 2.551 -1.398 -11.899 1.00 82.44 98 PRO A CA 1
ATOM 795 C C . PRO A 1 98 ? 2.826 -2.851 -12.283 1.00 82.44 98 PRO A C 1
ATOM 797 O O . PRO A 1 98 ? 2.194 -3.777 -11.779 1.00 82.44 98 PRO A O 1
ATOM 800 N N . LEU A 1 99 ? 3.803 -3.075 -13.161 1.00 79.31 99 LEU A N 1
ATOM 801 C CA . LEU A 1 99 ? 4.113 -4.433 -13.627 1.00 79.31 99 LEU A CA 1
ATOM 802 C C . LEU A 1 99 ? 4.671 -5.332 -12.515 1.00 79.31 99 LEU A C 1
ATOM 804 O O . LEU A 1 99 ? 4.658 -6.556 -12.646 1.00 79.31 99 LEU A O 1
ATOM 808 N N . THR A 1 100 ? 5.169 -4.733 -11.434 1.00 80.25 100 THR A N 1
ATOM 809 C CA . THR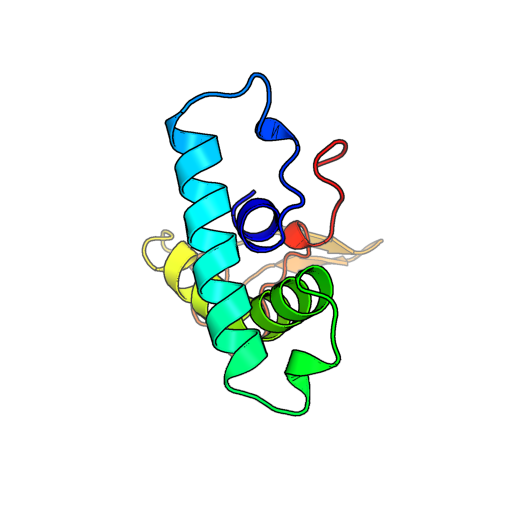 A 1 100 ? 5.713 -5.433 -10.273 1.00 80.25 100 THR A CA 1
ATOM 810 C C . THR A 1 100 ? 4.621 -5.789 -9.264 1.00 80.25 100 THR A C 1
ATOM 812 O O . THR A 1 100 ? 3.743 -4.986 -8.969 1.00 80.25 100 THR A O 1
ATOM 815 N N . ASN A 1 101 ? 4.729 -6.986 -8.685 1.00 82.06 101 ASN A N 1
ATOM 816 C CA . ASN A 1 101 ? 3.913 -7.435 -7.552 1.00 82.06 101 ASN A CA 1
ATOM 817 C C . ASN A 1 101 ? 4.752 -7.588 -6.273 1.00 82.06 101 ASN A C 1
ATOM 819 O O . ASN A 1 101 ? 4.368 -8.312 -5.356 1.00 82.06 101 ASN A O 1
ATOM 823 N N . LYS A 1 102 ? 5.928 -6.942 -6.207 1.00 83.62 102 LYS A N 1
ATOM 824 C CA . LYS A 1 102 ? 6.813 -6.988 -5.027 1.00 83.62 102 LYS A CA 1
ATOM 825 C C . LYS A 1 102 ? 6.156 -6.423 -3.768 1.00 83.62 102 LYS A C 1
ATOM 827 O O . LYS A 1 102 ? 6.557 -6.761 -2.660 1.00 83.62 102 LYS A O 1
ATOM 832 N N . ASP A 1 103 ? 5.151 -5.573 -3.913 1.00 81.31 103 ASP A N 1
ATOM 833 C CA . ASP A 1 103 ? 4.293 -5.134 -2.820 1.00 81.31 103 ASP A CA 1
ATOM 834 C C . ASP A 1 103 ? 3.495 -6.293 -2.207 1.00 81.31 103 ASP A C 1
ATOM 836 O O . ASP A 1 103 ? 3.301 -6.297 -1.004 1.00 81.31 103 ASP A O 1
ATOM 840 N N . TYR A 1 104 ? 3.134 -7.341 -2.944 1.00 82.44 104 TYR A N 1
ATOM 841 C CA . TYR A 1 104 ? 2.401 -8.496 -2.399 1.00 82.44 104 TYR A CA 1
ATOM 842 C C . TYR A 1 104 ? 3.284 -9.656 -1.921 1.00 82.44 104 TYR A C 1
ATOM 844 O O . TYR A 1 104 ? 2.769 -10.633 -1.378 1.00 82.44 104 TYR A O 1
ATOM 852 N N . VAL A 1 105 ? 4.603 -9.556 -2.079 1.00 84.50 105 VAL A N 1
ATOM 853 C CA . VAL A 1 105 ? 5.549 -10.536 -1.525 1.00 84.50 105 VAL A CA 1
ATOM 854 C C . VAL A 1 105 ? 5.714 -10.276 -0.015 1.00 84.50 105 VAL A C 1
ATOM 856 O O . VAL A 1 105 ? 5.752 -9.115 0.386 1.00 84.50 105 VAL A O 1
ATOM 859 N N . PRO A 1 106 ? 5.788 -11.297 0.855 1.00 81.44 106 PRO A N 1
ATOM 860 C CA . PRO A 1 106 ? 6.107 -11.104 2.272 1.00 81.44 106 PRO A CA 1
ATOM 861 C C . PRO A 1 106 ? 7.498 -10.486 2.485 1.00 81.44 106 PRO A C 1
ATOM 863 O O . PRO A 1 106 ? 8.461 -10.885 1.838 1.00 81.44 106 PRO A O 1
ATOM 866 N N . THR A 1 107 ? 7.620 -9.528 3.409 1.00 78.31 107 THR A N 1
ATOM 867 C CA . THR A 1 107 ? 8.846 -8.730 3.622 1.00 78.31 107 THR A CA 1
ATOM 868 C C . THR A 1 107 ? 10.094 -9.560 3.940 1.00 78.31 107 THR A C 1
ATOM 870 O O . THR A 1 107 ? 11.188 -9.178 3.545 1.00 78.31 107 THR A O 1
ATOM 873 N N . ASN A 1 108 ? 9.958 -10.710 4.603 1.00 77.38 108 ASN A N 1
ATOM 874 C CA . ASN A 1 108 ? 11.084 -11.575 4.981 1.00 77.38 108 ASN A CA 1
ATOM 875 C C . ASN A 1 108 ? 11.725 -12.348 3.812 1.00 77.38 108 ASN A C 1
ATOM 877 O O . ASN A 1 108 ? 12.754 -12.984 4.017 1.00 77.38 108 ASN A O 1
ATOM 881 N N . ILE A 1 109 ? 11.111 -12.335 2.625 1.00 77.25 109 ILE A N 1
ATOM 882 C CA . ILE A 1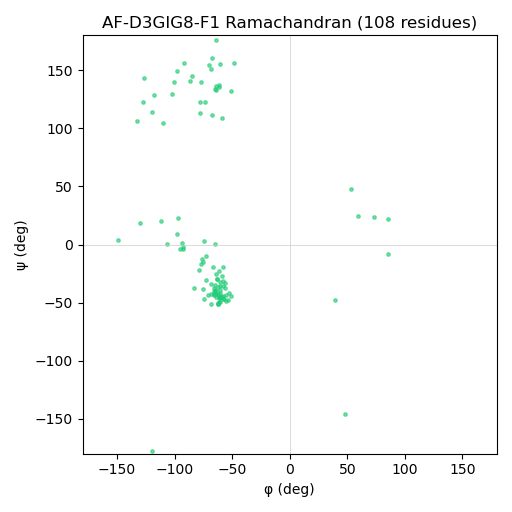 109 ? 11.576 -13.064 1.432 1.00 77.25 109 ILE A CA 1
ATOM 883 C C . ILE A 1 109 ? 11.635 -12.169 0.180 1.00 77.25 109 ILE A C 1
ATOM 885 O O . ILE A 1 109 ? 11.603 -12.681 -0.941 1.00 77.25 109 ILE A O 1
ATOM 889 N N . LYS A 1 110 ? 11.652 -10.841 0.363 1.00 71.25 110 LYS A N 1
ATOM 890 C CA . LYS A 1 110 ? 11.807 -9.866 -0.731 1.00 71.25 110 LYS A CA 1
ATOM 891 C C . LYS A 1 110 ? 13.236 -9.756 -1.241 1.00 71.25 110 LYS A C 1
ATOM 893 O O . LYS A 1 110 ? 14.167 -9.967 -0.438 1.00 71.25 110 LYS A O 1
#

pLDDT: mean 86.99, std 9.19, range [58.28, 97.38]

Solvent-accessible surface area (backbone atoms only — not comparable to full-atom values): 6591 Å² total; per-residue (Å²): 99,73,60,23,55,67,42,74,59,49,72,84,60,66,79,87,45,73,65,60,52,51,49,51,53,50,50,50,53,55,52,50,50,61,25,69,77,30,85,75,46,54,78,48,55,70,58,57,52,31,47,50,51,45,69,71,43,50,45,62,52,45,33,62,71,23,67,81,43,52,86,80,37,57,44,79,42,81,49,101,88,52,75,44,70,42,52,56,14,59,29,38,84,48,96,59,72,68,89,69,61,68,70,78,47,60,74,96,76,110

Foldseek 3Di:
DVLCLLLVQDPVCPPPDPVSVVSSVVSLVVLVVVQVVDPVSVPDDSNVSSVVVCVVCVQVVVLVVLVPQDFPDWDWDDDPDDIDIAHTSNVNVPPDGRPDPVSVDRPVVD

Radius of gyration: 16.45 Å; Cα contacts (8 Å, |Δi|>4): 106; chains: 1; bounding box: 36×30×40 Å

InterPro domains:
  IPR008602 Duffy-antigen binding domain [PF05424] (1-109)
  IPR042202 Duffy-antigen binding superfamily [G3DSA:1.20.1310.20] (1-79)

Mean predicted aligned error: 5.83 Å